Protein AF-A0A2E6ZKX6-F1 (afdb_monomer_lite)

Secondary structure (DSSP, 8-state):
-HHHHHHHHHHHHHHHHHHHHHHHHHHHHHHHHHHHHHHHHHHHHHHHHHHHHHHHHHHHHHHHHHHHHHHHHHHHHHHHHHHHHHHH-B-TTSSB--HHHHHHHSHHHHHHHHHHHHHHHHHHHHHHTTPPPPHHHHH--STTTS-SSSHHHH-TT----

Structure (mmCIF, N/CA/C/O backbone):
data_AF-A0A2E6ZKX6-F1
#
_entry.id   AF-A0A2E6ZKX6-F1
#
loop_
_atom_site.group_PDB
_atom_site.id
_atom_site.type_symbol
_atom_site.label_atom_id
_atom_site.label_alt_id
_atom_site.label_comp_id
_atom_site.label_asym_id
_atom_site.label_entity_id
_atom_site.label_seq_id
_atom_site.pdbx_PDB_ins_code
_atom_site.Cartn_x
_atom_site.Cartn_y
_atom_site.Cartn_z
_atom_site.occupancy
_atom_site.B_iso_or_equiv
_atom_site.auth_seq_id
_atom_site.auth_comp_id
_atom_site.auth_asym_id
_atom_site.auth_atom_id
_atom_site.pdbx_PDB_model_num
ATOM 1 N N . MET A 1 1 ? 63.211 2.734 -79.783 1.00 58.72 1 MET A N 1
ATOM 2 C CA . MET A 1 1 ? 62.887 3.640 -78.654 1.00 58.72 1 MET A CA 1
ATOM 3 C C . MET A 1 1 ? 61.421 4.099 -78.651 1.00 58.72 1 MET A C 1
ATOM 5 O O . MET A 1 1 ? 60.776 3.946 -77.628 1.00 58.72 1 MET A O 1
ATOM 9 N N . PHE A 1 2 ? 60.835 4.555 -79.770 1.00 63.53 2 PHE A N 1
ATOM 10 C CA . PHE A 1 2 ? 59.421 4.998 -79.821 1.00 63.53 2 PHE A CA 1
ATOM 11 C C . PHE A 1 2 ? 58.361 3.921 -79.486 1.00 63.53 2 PHE A C 1
ATOM 13 O O . PHE A 1 2 ? 57.331 4.240 -78.899 1.00 63.53 2 PHE A O 1
ATOM 20 N N . SER A 1 3 ? 58.598 2.649 -79.835 1.00 69.88 3 SER A N 1
ATOM 21 C CA . SER A 1 3 ? 57.644 1.551 -79.572 1.00 69.88 3 SER A CA 1
ATOM 22 C C . SER A 1 3 ? 57.545 1.182 -78.079 1.00 69.88 3 SER A C 1
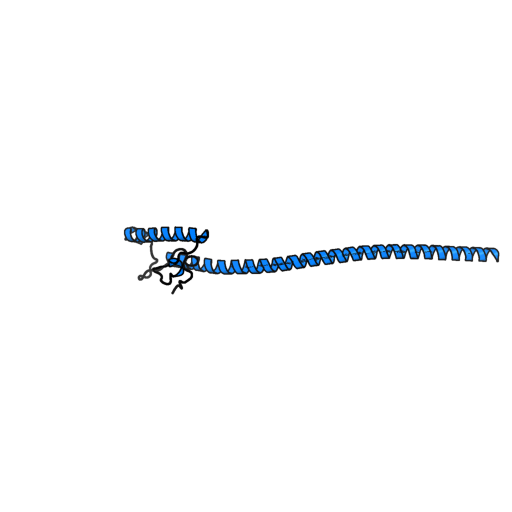ATOM 24 O O . SER A 1 3 ? 56.457 0.947 -77.563 1.00 69.88 3 SER A O 1
ATOM 26 N N . GLN A 1 4 ? 58.666 1.228 -77.349 1.00 71.62 4 GLN A N 1
ATOM 27 C CA . GLN A 1 4 ? 58.710 0.923 -75.911 1.00 71.62 4 GLN A CA 1
ATOM 28 C C . GLN A 1 4 ? 57.997 1.991 -75.067 1.00 71.62 4 GLN A C 1
ATOM 30 O O . GLN A 1 4 ? 57.291 1.651 -74.125 1.00 71.62 4 GLN A O 1
ATOM 35 N N . ILE A 1 5 ? 58.102 3.270 -75.446 1.00 79.94 5 ILE A N 1
ATOM 36 C CA . ILE A 1 5 ? 57.404 4.373 -74.763 1.00 79.94 5 ILE A CA 1
ATOM 37 C C . ILE A 1 5 ? 55.878 4.233 -74.902 1.00 79.94 5 ILE A C 1
ATOM 39 O O . ILE A 1 5 ? 55.153 4.426 -73.930 1.00 79.94 5 ILE A O 1
ATOM 43 N N . LYS A 1 6 ? 55.376 3.832 -76.080 1.00 75.88 6 LYS A N 1
ATOM 44 C CA . LYS A 1 6 ? 53.937 3.580 -76.294 1.00 75.88 6 LYS A CA 1
ATOM 45 C C . LYS A 1 6 ? 53.411 2.428 -75.434 1.00 75.88 6 LYS A C 1
ATOM 47 O O . LYS A 1 6 ? 52.313 2.523 -74.899 1.00 75.88 6 LYS A O 1
ATOM 52 N N . LEU A 1 7 ? 54.206 1.371 -75.279 1.00 80.75 7 LEU A N 1
ATOM 53 C CA . LEU A 1 7 ? 53.876 0.217 -74.441 1.00 80.75 7 LEU A CA 1
ATOM 54 C C . LEU A 1 7 ? 53.807 0.590 -72.952 1.00 80.75 7 LEU A C 1
ATOM 56 O O . LEU A 1 7 ? 52.868 0.198 -72.267 1.00 80.75 7 LEU A O 1
ATOM 60 N N . ILE A 1 8 ? 54.746 1.410 -72.471 1.00 83.25 8 ILE A N 1
ATOM 61 C CA . ILE A 1 8 ? 54.747 1.920 -71.091 1.00 83.25 8 ILE A CA 1
ATOM 62 C C . ILE A 1 8 ? 53.517 2.800 -70.831 1.00 83.25 8 ILE A C 1
ATOM 64 O O . ILE A 1 8 ? 52.836 2.610 -69.827 1.00 83.25 8 ILE A O 1
ATOM 68 N N . LEU A 1 9 ? 53.187 3.717 -71.746 1.00 81.69 9 LEU A N 1
ATOM 69 C CA . LEU A 1 9 ? 51.997 4.569 -71.622 1.00 81.69 9 LEU A CA 1
ATOM 70 C C . LEU A 1 9 ? 50.694 3.756 -71.637 1.00 81.69 9 LEU A C 1
ATOM 72 O O . LEU A 1 9 ? 49.776 4.055 -70.877 1.00 81.69 9 LEU A O 1
ATOM 76 N N . PHE A 1 10 ? 50.624 2.702 -72.453 1.00 83.25 10 PHE A N 1
ATOM 77 C CA . PHE A 1 10 ? 49.476 1.796 -72.488 1.00 83.25 10 PHE A CA 1
ATOM 78 C C . PHE A 1 10 ? 49.306 1.026 -71.169 1.00 83.25 10 PHE A C 1
ATOM 80 O O . PHE A 1 10 ? 48.202 0.974 -70.629 1.00 83.25 10 PHE A O 1
ATOM 87 N N . PHE A 1 11 ? 50.393 0.497 -70.598 1.00 85.06 11 PHE A N 1
ATOM 88 C CA . PHE A 1 11 ? 50.344 -0.149 -69.284 1.00 85.06 11 PHE A CA 1
ATOM 89 C C . PHE A 1 11 ? 49.994 0.828 -68.162 1.00 85.06 11 PHE A C 1
ATOM 91 O O . PHE A 1 11 ? 49.212 0.470 -67.289 1.00 85.06 11 PHE A O 1
ATOM 98 N N . MET A 1 12 ? 50.496 2.065 -68.213 1.00 83.19 12 MET A N 1
ATOM 99 C CA . MET A 1 12 ? 50.160 3.114 -67.247 1.00 83.19 12 MET A CA 1
ATOM 100 C C . MET A 1 12 ? 48.667 3.478 -67.300 1.00 83.19 12 MET A C 1
ATOM 102 O O . MET A 1 12 ? 48.022 3.647 -66.264 1.00 83.19 12 MET A O 1
ATOM 106 N N . MET A 1 13 ? 48.094 3.531 -68.507 1.00 82.12 13 MET A N 1
ATOM 107 C CA . MET A 1 13 ? 46.664 3.755 -68.720 1.00 82.12 13 MET A CA 1
ATOM 108 C C . MET A 1 13 ? 45.821 2.579 -68.210 1.00 82.12 13 MET A C 1
ATOM 110 O O . MET A 1 13 ? 44.832 2.800 -67.514 1.00 82.12 13 MET A O 1
ATOM 114 N N . LEU A 1 14 ? 46.229 1.335 -68.485 1.00 81.81 14 LEU A N 1
ATOM 115 C CA . LEU A 1 14 ? 45.557 0.141 -67.963 1.00 81.81 14 LEU A CA 1
ATOM 116 C C . LEU A 1 14 ? 45.643 0.052 -66.436 1.00 81.81 14 LEU A C 1
ATOM 118 O O . LEU A 1 14 ? 44.642 -0.257 -65.796 1.00 81.81 14 LEU A O 1
ATOM 122 N N . SER A 1 15 ? 46.795 0.370 -65.839 1.00 79.44 15 SER A N 1
ATOM 123 C CA . SER A 1 15 ? 46.940 0.409 -64.381 1.00 79.44 15 SER A CA 1
ATOM 124 C C . SER A 1 15 ? 46.098 1.519 -63.753 1.00 79.44 15 SER A C 1
ATOM 126 O O . SER A 1 15 ? 45.504 1.304 -62.701 1.00 79.44 15 SER A O 1
ATOM 128 N N . GLY A 1 16 ? 45.982 2.678 -64.413 1.00 82.12 16 GLY A N 1
ATOM 129 C CA . GLY A 1 16 ? 45.104 3.763 -63.974 1.00 82.12 16 GLY A CA 1
ATOM 130 C C . GLY A 1 16 ? 43.624 3.376 -64.037 1.00 82.12 16 GLY A C 1
ATOM 131 O O . GLY A 1 16 ? 42.885 3.613 -63.085 1.00 82.12 16 GLY A O 1
ATOM 132 N N . ALA A 1 17 ? 43.197 2.712 -65.116 1.00 79.81 17 ALA A N 1
ATOM 133 C CA . ALA A 1 17 ? 41.830 2.214 -65.264 1.00 79.81 17 ALA A CA 1
ATOM 134 C C . ALA A 1 17 ? 41.502 1.104 -64.249 1.00 79.81 17 ALA A C 1
ATOM 136 O O . ALA A 1 17 ? 40.449 1.142 -63.616 1.00 79.81 17 ALA A O 1
ATOM 137 N N . ALA A 1 18 ? 42.418 0.153 -64.041 1.00 78.38 18 ALA A N 1
ATOM 138 C CA . ALA A 1 18 ? 42.267 -0.902 -63.041 1.00 78.38 18 ALA A CA 1
ATOM 139 C C . ALA A 1 18 ? 42.214 -0.333 -61.612 1.00 78.38 18 ALA A C 1
ATOM 141 O O . ALA A 1 18 ? 41.351 -0.725 -60.828 1.00 78.38 18 ALA A O 1
ATOM 142 N N . GLY A 1 19 ? 43.075 0.641 -61.296 1.00 82.56 19 GLY A N 1
ATOM 143 C CA . GLY A 1 19 ? 43.056 1.357 -60.019 1.00 82.56 19 GLY A CA 1
ATOM 144 C C . GLY A 1 19 ? 41.759 2.140 -59.797 1.00 82.56 19 GLY A C 1
ATOM 145 O O . GLY A 1 19 ? 41.198 2.093 -58.706 1.00 82.56 19 GLY A O 1
ATOM 146 N N . GLY A 1 20 ? 41.230 2.788 -60.840 1.00 82.31 20 GLY A N 1
ATOM 147 C CA . GLY A 1 20 ? 39.945 3.489 -60.790 1.00 82.31 20 GLY A CA 1
ATOM 148 C C . GLY A 1 20 ? 38.755 2.554 -60.554 1.00 82.31 20 GLY A C 1
ATOM 149 O O . GLY A 1 20 ? 37.888 2.861 -59.740 1.00 82.31 20 GLY A O 1
ATOM 150 N N . ILE A 1 21 ? 38.726 1.385 -61.204 1.00 83.44 21 ILE A N 1
ATOM 151 C CA . ILE A 1 21 ? 37.682 0.371 -60.983 1.00 83.44 21 ILE A CA 1
ATOM 152 C C . ILE A 1 21 ? 37.751 -0.173 -59.554 1.00 83.44 21 ILE A C 1
ATOM 154 O O . ILE A 1 21 ? 36.720 -0.247 -58.886 1.00 83.44 21 ILE A O 1
ATOM 158 N N . TRP A 1 22 ? 38.950 -0.511 -59.070 1.00 87.69 22 TRP A N 1
ATOM 159 C CA . TRP A 1 22 ? 39.138 -0.992 -57.702 1.00 87.69 22 TRP A CA 1
ATOM 160 C C . TRP A 1 22 ? 38.708 0.056 -56.669 1.00 87.69 22 TRP A C 1
ATOM 162 O O . TRP A 1 22 ? 37.982 -0.268 -55.735 1.00 87.69 22 TRP A O 1
ATOM 172 N N . TYR A 1 23 ? 39.060 1.327 -56.883 1.00 82.94 23 TYR A N 1
ATOM 173 C CA . TYR A 1 23 ? 38.651 2.430 -56.016 1.00 82.94 23 TYR A CA 1
ATOM 174 C C . TYR A 1 23 ? 37.126 2.609 -55.973 1.00 82.94 23 TYR A C 1
ATOM 176 O O . TYR A 1 23 ? 36.547 2.729 -54.897 1.00 82.94 23 TYR A O 1
ATOM 184 N N . VAL A 1 24 ? 36.445 2.550 -57.123 1.00 86.62 24 VAL A N 1
ATOM 185 C CA . VAL A 1 24 ? 34.974 2.626 -57.180 1.00 86.62 24 VAL A CA 1
ATOM 186 C C . VAL A 1 24 ? 34.321 1.419 -56.498 1.00 86.62 24 VAL A C 1
ATOM 188 O O . VAL A 1 24 ? 33.309 1.577 -55.817 1.00 86.62 24 VAL A O 1
ATOM 191 N N . GLN A 1 25 ? 34.875 0.215 -56.659 1.00 82.69 25 GLN A N 1
ATOM 192 C CA . GLN A 1 25 ? 34.388 -0.982 -55.966 1.00 82.69 25 GLN A CA 1
ATOM 193 C C . GLN A 1 25 ? 34.584 -0.879 -54.448 1.00 82.69 25 GLN A C 1
ATOM 195 O O . GLN A 1 25 ? 33.666 -1.201 -53.695 1.00 82.69 25 GLN A O 1
ATOM 200 N N . HIS A 1 26 ? 35.733 -0.370 -54.003 1.00 81.81 26 HIS A N 1
ATOM 201 C CA . HIS A 1 26 ? 36.026 -0.134 -52.593 1.00 81.81 26 HIS A CA 1
ATOM 202 C C . HIS A 1 26 ? 35.065 0.894 -51.979 1.00 81.81 26 HIS A C 1
ATOM 204 O O . HIS A 1 26 ? 34.415 0.593 -50.981 1.00 81.81 26 HIS A O 1
ATOM 210 N N . LEU A 1 27 ? 34.858 2.042 -52.637 1.00 81.56 27 LEU A N 1
ATOM 211 C CA . LEU A 1 27 ? 33.895 3.060 -52.200 1.00 81.56 27 LEU A CA 1
ATOM 212 C C . LEU A 1 27 ? 32.461 2.523 -52.102 1.00 81.56 27 LEU A C 1
ATOM 214 O O . LEU A 1 27 ? 31.716 2.912 -51.204 1.00 81.56 27 LEU A O 1
ATOM 218 N N . LYS A 1 28 ? 32.043 1.637 -53.015 1.00 78.19 28 LYS A N 1
ATOM 219 C CA . LYS A 1 28 ? 30.722 0.991 -52.934 1.00 78.19 28 LYS A CA 1
ATOM 220 C C . LYS A 1 28 ? 30.611 0.087 -51.708 1.00 78.19 28 LYS A C 1
ATOM 222 O O . LYS A 1 28 ? 29.611 0.164 -51.003 1.00 78.19 28 LYS A O 1
ATOM 227 N N . SER A 1 29 ? 31.644 -0.712 -51.438 1.00 83.00 29 SER A N 1
ATOM 228 C CA . SER A 1 29 ? 31.689 -1.590 -50.266 1.00 83.00 29 SER A CA 1
ATOM 229 C C . SER A 1 29 ? 31.652 -0.803 -48.954 1.00 83.00 29 SER A C 1
ATOM 231 O O . SER A 1 29 ? 30.945 -1.199 -48.032 1.00 83.00 29 SER A O 1
ATOM 233 N N . GLU A 1 30 ? 32.375 0.316 -48.857 1.00 77.94 30 GLU A N 1
ATOM 234 C CA . GLU A 1 30 ? 32.344 1.164 -47.660 1.00 77.94 30 GLU A CA 1
ATOM 235 C C . GLU A 1 30 ? 30.986 1.849 -47.470 1.00 77.94 30 GLU A C 1
ATOM 237 O O . GLU A 1 30 ? 30.484 1.907 -46.349 1.00 77.94 30 GLU A O 1
ATOM 242 N N . ASN A 1 31 ? 30.346 2.306 -48.554 1.00 75.31 31 ASN A N 1
ATOM 243 C CA . ASN A 1 31 ? 28.989 2.853 -48.482 1.00 75.31 31 ASN A CA 1
ATOM 244 C C . ASN A 1 31 ? 27.979 1.815 -47.979 1.00 75.31 31 ASN A C 1
ATOM 246 O O . ASN A 1 31 ? 27.154 2.141 -47.133 1.00 75.31 31 ASN A O 1
ATOM 250 N N . GLU A 1 32 ? 28.060 0.566 -48.442 1.00 82.69 32 GLU A N 1
ATOM 251 C CA . GLU A 1 32 ? 27.181 -0.509 -47.970 1.00 82.69 32 GLU A CA 1
ATOM 252 C C . GLU A 1 32 ? 27.369 -0.771 -46.466 1.00 82.69 32 GLU A C 1
ATOM 254 O O . GLU A 1 32 ? 26.396 -0.799 -45.708 1.00 82.69 32 GLU A O 1
ATOM 259 N N . ILE A 1 33 ? 28.618 -0.841 -45.995 1.00 78.75 33 ILE A N 1
ATOM 260 C CA . ILE A 1 33 ? 28.931 -0.979 -44.563 1.00 78.75 33 ILE A CA 1
ATOM 261 C C . ILE A 1 33 ? 28.374 0.202 -43.757 1.00 78.75 33 ILE A C 1
ATOM 263 O O . ILE A 1 33 ? 27.773 -0.001 -42.701 1.00 78.75 33 ILE A O 1
ATOM 267 N N . LEU A 1 34 ? 28.532 1.434 -44.248 1.00 75.56 34 LEU A N 1
ATOM 268 C CA . LEU A 1 34 ? 27.977 2.626 -43.603 1.00 75.56 34 LEU A CA 1
ATOM 269 C C . LEU A 1 34 ? 26.446 2.586 -43.551 1.00 75.56 34 LEU A C 1
ATOM 271 O O . LEU A 1 34 ? 25.877 2.908 -42.511 1.00 75.56 34 LEU A O 1
ATOM 275 N N . THR A 1 35 ? 25.774 2.140 -44.617 1.00 76.81 35 THR A N 1
ATOM 276 C CA . THR A 1 35 ? 24.310 1.985 -44.607 1.00 76.81 35 THR A CA 1
ATOM 277 C C . THR A 1 35 ? 23.843 0.930 -43.608 1.00 76.81 35 THR A C 1
ATOM 279 O O . THR A 1 35 ? 22.893 1.182 -42.871 1.00 76.81 35 THR A O 1
ATOM 282 N N . LEU A 1 36 ? 24.537 -0.209 -43.506 1.00 77.44 36 LEU A N 1
ATOM 283 C CA . LEU A 1 36 ? 24.224 -1.254 -42.526 1.00 77.44 36 LEU A CA 1
ATOM 284 C C . LEU A 1 36 ? 24.450 -0.775 -41.086 1.00 77.44 36 LEU A C 1
ATOM 286 O O . LEU A 1 36 ? 23.639 -1.055 -40.205 1.00 77.44 36 LEU A O 1
ATOM 290 N N . ASN A 1 37 ? 25.523 -0.020 -40.842 1.00 79.00 37 ASN A N 1
ATOM 291 C CA . ASN A 1 37 ? 25.791 0.575 -39.534 1.00 79.00 37 ASN A CA 1
ATOM 292 C C . ASN A 1 37 ? 24.748 1.635 -39.167 1.00 79.00 37 ASN A C 1
ATOM 294 O O . ASN A 1 37 ? 24.288 1.643 -38.029 1.00 79.00 37 ASN A O 1
ATOM 298 N N . ASN A 1 38 ? 24.336 2.480 -40.116 1.00 72.75 38 ASN A N 1
ATOM 299 C CA . ASN A 1 38 ? 23.264 3.451 -39.898 1.00 72.75 38 ASN A CA 1
ATOM 300 C C . ASN A 1 38 ? 21.934 2.756 -39.591 1.00 72.75 38 ASN A C 1
ATOM 302 O O . ASN A 1 38 ? 21.308 3.102 -38.599 1.00 72.75 38 ASN A O 1
ATOM 306 N N . ALA A 1 39 ? 21.554 1.720 -40.344 1.00 80.50 39 ALA A N 1
ATOM 307 C CA . ALA A 1 39 ? 20.349 0.939 -40.057 1.00 80.50 39 ALA A CA 1
ATOM 308 C C . ALA A 1 39 ? 20.400 0.286 -38.662 1.00 80.50 39 ALA A C 1
ATOM 310 O O . ALA A 1 39 ? 19.410 0.271 -37.933 1.00 80.50 39 ALA A O 1
ATOM 311 N N . LYS A 1 40 ? 21.572 -0.216 -38.249 1.00 79.56 40 LYS A N 1
ATOM 312 C CA . LYS A 1 40 ? 21.780 -0.767 -36.903 1.00 79.56 40 LYS A CA 1
ATOM 313 C C . LYS A 1 40 ? 21.686 0.305 -35.813 1.00 79.56 40 LYS A C 1
ATOM 315 O O . LYS A 1 40 ? 21.147 0.028 -34.746 1.00 79.56 40 LYS A O 1
ATOM 320 N N . LEU A 1 41 ? 22.208 1.506 -36.064 1.00 79.38 41 LEU A N 1
ATOM 321 C CA . LEU A 1 41 ? 22.104 2.643 -35.149 1.00 79.38 41 LEU A CA 1
ATOM 322 C C . LEU A 1 41 ? 20.660 3.137 -35.031 1.00 79.38 41 LEU A C 1
ATOM 324 O O . LEU A 1 41 ? 20.210 3.362 -33.916 1.00 79.38 41 LEU A O 1
ATOM 328 N N . GLU A 1 42 ? 19.928 3.252 -36.139 1.00 85.62 42 GLU A N 1
ATOM 329 C CA . GLU A 1 42 ? 18.503 3.608 -36.145 1.00 85.62 42 GLU A CA 1
ATOM 330 C C . GLU A 1 42 ? 17.681 2.588 -35.353 1.00 85.62 42 GLU A C 1
ATOM 332 O O . GLU A 1 42 ? 16.973 2.970 -34.424 1.00 85.62 42 GLU A O 1
ATOM 337 N N . SER A 1 43 ? 17.872 1.290 -35.619 1.00 84.56 43 SER A N 1
ATOM 338 C CA . SER A 1 43 ? 17.224 0.214 -34.857 1.00 84.56 43 SER A CA 1
ATOM 339 C C . SER A 1 43 ? 17.549 0.293 -33.363 1.00 84.56 43 SER A C 1
ATOM 341 O O . SER A 1 43 ? 16.653 0.185 -32.533 1.00 84.56 43 SER A O 1
ATOM 343 N N . ALA A 1 44 ? 18.816 0.522 -33.002 1.00 84.12 44 ALA A N 1
ATOM 344 C CA . ALA A 1 44 ? 19.228 0.642 -31.603 1.00 84.12 44 ALA A CA 1
ATOM 345 C C . ALA A 1 44 ? 18.652 1.897 -30.923 1.00 84.12 44 ALA A C 1
ATOM 347 O O . ALA A 1 44 ? 18.338 1.865 -29.734 1.00 84.12 44 ALA A O 1
ATOM 348 N N . VAL A 1 45 ? 18.515 3.005 -31.654 1.00 88.88 45 VAL A N 1
ATOM 349 C CA . VAL A 1 45 ? 17.882 4.234 -31.158 1.00 88.88 45 VAL A CA 1
ATOM 350 C C . VAL A 1 45 ? 16.387 4.019 -30.943 1.00 88.88 45 VAL A C 1
ATOM 352 O O . VAL A 1 45 ? 15.856 4.474 -29.933 1.00 88.88 45 VAL A O 1
ATOM 355 N N . ASP A 1 46 ? 15.709 3.314 -31.842 1.00 90.06 46 ASP A N 1
ATOM 356 C CA . ASP A 1 46 ? 14.280 3.032 -31.705 1.00 90.06 46 ASP A CA 1
ATOM 357 C C . ASP A 1 46 ? 13.997 2.027 -30.578 1.00 90.06 46 ASP A C 1
ATOM 359 O O . ASP A 1 46 ? 13.074 2.242 -29.792 1.00 90.06 46 ASP A O 1
ATOM 363 N N . GLU A 1 47 ? 14.848 1.011 -30.399 1.00 89.50 47 GLU A N 1
ATOM 364 C CA . GLU A 1 47 ? 14.820 0.136 -29.217 1.00 89.50 47 GLU A CA 1
ATOM 365 C C . GLU A 1 47 ? 15.020 0.926 -27.915 1.00 89.50 47 GLU A C 1
ATOM 367 O O . GLU A 1 47 ? 14.295 0.718 -26.942 1.00 89.50 47 GLU A O 1
ATOM 372 N N . GLN A 1 48 ? 15.969 1.869 -27.888 1.00 80.38 48 GLN A N 1
ATOM 373 C CA . GLN A 1 48 ? 16.187 2.728 -26.721 1.00 80.38 48 GLN A CA 1
ATOM 374 C C . GLN A 1 48 ? 14.999 3.649 -26.449 1.00 80.38 48 GLN A C 1
ATOM 376 O O . GLN A 1 48 ? 14.642 3.825 -25.289 1.00 80.38 48 GLN A O 1
ATOM 381 N N . LYS A 1 49 ? 14.362 4.217 -27.479 1.00 84.62 49 LYS A N 1
ATOM 382 C CA . LYS A 1 49 ? 13.145 5.023 -27.305 1.00 84.62 49 LYS A CA 1
ATOM 383 C C . LYS A 1 49 ? 12.016 4.192 -26.709 1.00 84.62 49 LYS A C 1
ATOM 385 O O . LYS A 1 49 ? 11.429 4.624 -25.724 1.00 84.62 49 LYS A O 1
ATOM 390 N N . ALA A 1 50 ? 11.767 2.997 -27.245 1.00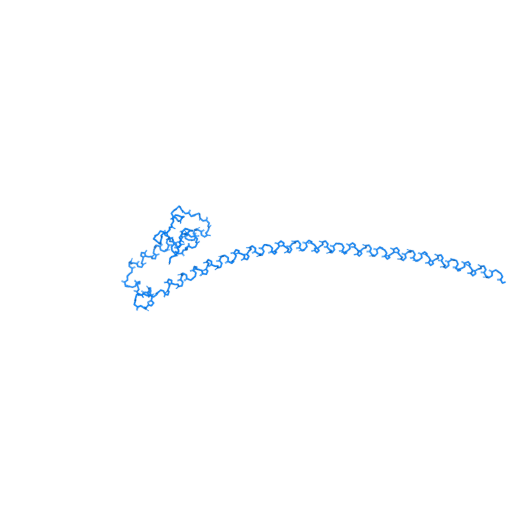 89.69 50 ALA A N 1
ATOM 391 C CA . ALA A 1 50 ? 10.749 2.093 -26.717 1.00 89.69 50 ALA A CA 1
ATOM 392 C C . ALA A 1 50 ? 11.037 1.704 -25.255 1.00 89.69 50 ALA A C 1
ATOM 394 O O . ALA A 1 50 ? 10.135 1.713 -24.418 1.00 89.69 50 ALA A O 1
ATOM 395 N N . LEU A 1 51 ? 12.304 1.430 -24.920 1.00 90.06 51 LEU A N 1
ATOM 396 C CA . LEU A 1 51 ? 12.719 1.169 -23.541 1.00 90.06 51 LEU A CA 1
ATOM 397 C C . LEU A 1 51 ? 12.509 2.390 -22.635 1.00 90.06 51 LEU A C 1
ATOM 399 O O . LEU A 1 51 ? 12.040 2.229 -21.514 1.00 90.06 51 LEU A O 1
ATOM 403 N N . ILE A 1 52 ? 12.844 3.599 -23.094 1.00 83.69 52 ILE A N 1
ATOM 404 C CA . ILE A 1 52 ? 12.642 4.841 -22.333 1.00 83.69 52 ILE A CA 1
ATOM 405 C C . ILE A 1 52 ? 11.149 5.089 -22.100 1.00 83.69 52 ILE A C 1
ATOM 407 O O . ILE A 1 52 ? 10.763 5.423 -20.984 1.00 83.69 52 ILE A O 1
ATOM 411 N N . GLU A 1 53 ? 10.301 4.898 -23.111 1.00 89.19 53 GLU A N 1
ATOM 412 C CA . GLU A 1 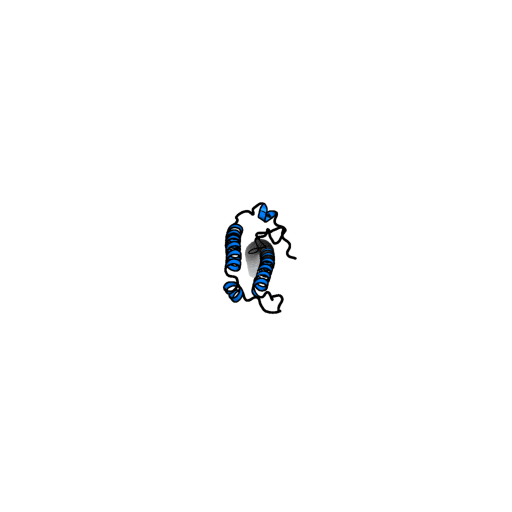53 ? 8.844 5.012 -22.974 1.00 89.19 53 GLU A CA 1
ATOM 413 C C . GLU A 1 53 ? 8.302 4.023 -21.937 1.00 89.19 53 GLU A C 1
ATOM 415 O O . GLU A 1 53 ? 7.532 4.411 -21.056 1.00 89.19 53 GLU A O 1
ATOM 420 N N . GLN A 1 54 ? 8.766 2.771 -21.977 1.00 88.94 54 GLN A N 1
ATOM 421 C CA . GLN A 1 54 ? 8.418 1.778 -20.965 1.00 88.94 54 GLN A CA 1
ATOM 422 C C . GLN A 1 54 ? 8.911 2.196 -19.570 1.00 88.94 54 GLN A C 1
ATOM 424 O O . GLN A 1 54 ? 8.149 2.138 -18.611 1.00 88.94 54 GLN A O 1
ATOM 429 N N . GLN A 1 55 ? 10.156 2.665 -19.444 1.00 79.12 55 GLN A N 1
ATOM 430 C CA . GLN A 1 55 ? 10.711 3.129 -18.169 1.00 79.12 55 GLN A CA 1
ATOM 431 C C . GLN A 1 55 ? 9.932 4.314 -17.592 1.00 79.12 55 GLN A C 1
ATOM 433 O O . GLN A 1 55 ? 9.743 4.382 -16.380 1.00 79.12 55 GLN A O 1
ATOM 438 N N . LEU A 1 56 ? 9.467 5.241 -18.433 1.00 79.25 56 LEU A N 1
ATOM 439 C CA . LEU A 1 56 ? 8.621 6.352 -17.999 1.00 79.25 56 LEU A CA 1
ATOM 440 C C . LEU A 1 56 ? 7.277 5.845 -17.462 1.00 79.25 56 LEU A C 1
ATOM 442 O O . LEU A 1 56 ? 6.873 6.257 -16.375 1.00 79.25 56 LEU A O 1
ATOM 446 N N . ALA A 1 57 ? 6.637 4.902 -18.159 1.00 88.06 57 ALA A N 1
ATOM 447 C CA . ALA A 1 57 ? 5.402 4.273 -17.690 1.00 88.06 57 ALA A CA 1
ATOM 448 C C . ALA A 1 57 ? 5.603 3.512 -16.364 1.00 88.06 57 ALA A C 1
ATOM 450 O O . ALA A 1 57 ? 4.774 3.611 -15.457 1.00 88.06 57 ALA A O 1
ATOM 451 N N . ASP A 1 58 ? 6.722 2.801 -16.216 1.00 87.62 58 ASP A N 1
ATOM 452 C CA . ASP A 1 58 ? 7.073 2.098 -14.980 1.00 87.62 58 ASP A CA 1
ATOM 453 C C . ASP A 1 58 ? 7.308 3.086 -13.824 1.00 87.62 58 ASP A C 1
ATOM 455 O O . ASP A 1 58 ? 6.852 2.850 -12.705 1.00 87.62 58 ASP A O 1
ATOM 459 N N . ILE A 1 59 ? 7.969 4.223 -14.075 1.00 83.06 59 ILE A N 1
ATOM 460 C CA . ILE A 1 59 ? 8.176 5.277 -13.070 1.00 83.06 59 ILE A CA 1
ATOM 461 C C . ILE A 1 59 ? 6.839 5.857 -12.602 1.00 83.06 59 ILE A C 1
ATOM 463 O O . ILE A 1 59 ? 6.649 6.020 -11.395 1.00 83.06 59 ILE A O 1
ATOM 467 N N . GLU A 1 60 ? 5.911 6.145 -13.515 1.00 83.75 60 GLU A N 1
ATOM 468 C CA . GLU A 1 60 ? 4.572 6.634 -13.160 1.00 83.75 60 GLU A CA 1
ATOM 469 C C . GLU A 1 60 ? 3.819 5.621 -12.285 1.00 83.75 60 GLU A C 1
ATOM 471 O O . GLU A 1 60 ? 3.274 5.982 -11.238 1.00 83.75 60 GLU A O 1
ATOM 476 N N . GLN A 1 61 ? 3.858 4.334 -12.641 1.00 89.19 61 GLN A N 1
ATOM 477 C CA . GLN A 1 61 ? 3.248 3.274 -11.832 1.00 89.19 61 GLN A CA 1
ATOM 478 C C . GLN A 1 61 ? 3.898 3.152 -10.449 1.00 89.19 61 GLN A C 1
ATOM 480 O O . GLN A 1 61 ? 3.199 3.049 -9.438 1.00 89.19 61 GLN A O 1
ATOM 485 N N . ILE A 1 62 ? 5.232 3.201 -10.378 1.00 83.06 62 ILE A N 1
ATOM 486 C CA . ILE A 1 62 ? 5.981 3.172 -9.116 1.00 83.06 62 ILE A CA 1
ATOM 487 C C . ILE A 1 62 ? 5.587 4.359 -8.231 1.00 83.06 62 ILE A C 1
ATOM 489 O O . ILE A 1 62 ? 5.429 4.193 -7.020 1.00 83.06 62 ILE A O 1
ATOM 493 N N . GLN A 1 63 ? 5.418 5.553 -8.803 1.00 81.88 63 GLN A N 1
ATOM 494 C CA . GLN A 1 63 ? 4.993 6.735 -8.054 1.00 81.88 63 GLN A CA 1
ATOM 495 C C . GLN A 1 63 ? 3.593 6.558 -7.454 1.00 81.88 63 GLN A C 1
ATOM 497 O O . GLN A 1 63 ? 3.411 6.835 -6.265 1.00 81.88 63 GLN A O 1
ATOM 502 N N . GLU A 1 64 ? 2.634 6.037 -8.221 1.00 89.69 64 GLU A N 1
ATOM 503 C CA . GLU A 1 64 ? 1.268 5.811 -7.732 1.00 89.69 64 GLU A CA 1
ATOM 504 C C . GLU A 1 64 ? 1.216 4.722 -6.647 1.00 89.69 64 GLU A C 1
ATOM 506 O O . GLU A 1 64 ? 0.594 4.903 -5.596 1.00 89.69 64 GLU A O 1
ATOM 511 N N . ILE A 1 65 ? 1.952 3.621 -6.833 1.00 90.31 65 ILE A N 1
ATOM 512 C CA . ILE A 1 65 ? 2.079 2.564 -5.819 1.00 90.31 65 ILE A CA 1
ATOM 513 C C . ILE A 1 65 ? 2.705 3.120 -4.537 1.00 90.31 65 ILE A C 1
ATOM 515 O O . ILE A 1 65 ? 2.190 2.874 -3.446 1.00 90.31 65 ILE A O 1
ATOM 519 N N . ASN A 1 66 ? 3.780 3.905 -4.639 1.00 88.19 66 ASN A N 1
ATOM 520 C CA . ASN A 1 66 ? 4.434 4.504 -3.475 1.00 88.19 66 ASN A CA 1
ATOM 521 C C . ASN A 1 66 ? 3.508 5.456 -2.716 1.00 88.19 66 ASN A C 1
ATOM 523 O O . ASN A 1 66 ? 3.508 5.460 -1.483 1.00 88.19 66 ASN A O 1
ATOM 527 N N . LYS A 1 67 ? 2.691 6.234 -3.431 1.00 89.88 67 LYS A N 1
ATOM 528 C CA . LYS A 1 67 ? 1.676 7.091 -2.820 1.00 89.88 67 LYS A CA 1
ATOM 529 C C . LYS A 1 67 ? 0.658 6.262 -2.033 1.00 89.88 67 LYS A C 1
ATOM 531 O O . LYS A 1 67 ? 0.447 6.535 -0.851 1.00 89.88 67 LYS A O 1
ATOM 536 N N . SER A 1 68 ? 0.110 5.208 -2.641 1.00 91.88 68 SER A N 1
ATOM 537 C CA . SER A 1 68 ? -0.832 4.296 -1.979 1.00 91.88 68 SER A CA 1
ATOM 538 C C . SER A 1 68 ? -0.217 3.611 -0.749 1.00 91.88 68 SER A C 1
ATOM 540 O O . SER A 1 68 ? -0.826 3.560 0.322 1.00 91.88 68 SER A O 1
ATOM 542 N N . LEU A 1 69 ? 1.029 3.138 -0.858 1.00 92.88 69 LEU A N 1
ATOM 543 C CA . LEU A 1 69 ? 1.762 2.538 0.258 1.00 92.88 69 LEU A CA 1
ATOM 544 C C . LEU A 1 69 ? 1.978 3.530 1.399 1.00 92.88 69 LEU A C 1
ATOM 546 O O . LEU A 1 69 ? 1.807 3.167 2.562 1.00 92.88 69 LEU A O 1
ATOM 550 N N . ASN A 1 70 ? 2.328 4.778 1.091 1.00 93.25 70 ASN A N 1
ATOM 551 C CA . ASN A 1 70 ? 2.518 5.807 2.105 1.00 93.25 70 ASN A CA 1
ATOM 552 C C . ASN A 1 70 ? 1.206 6.131 2.838 1.00 93.25 70 ASN A C 1
ATOM 554 O O . ASN A 1 70 ? 1.182 6.166 4.067 1.00 93.25 70 ASN A O 1
ATOM 558 N N . GLU A 1 71 ? 0.100 6.292 2.107 1.00 90.81 71 GLU A N 1
ATOM 559 C CA . GLU A 1 71 ? -1.227 6.515 2.697 1.00 90.81 71 GLU A CA 1
ATOM 560 C C . GLU A 1 71 ? -1.647 5.364 3.626 1.00 90.81 71 GLU A C 1
ATOM 562 O O . GLU A 1 71 ? -2.140 5.598 4.734 1.00 90.81 71 GLU A O 1
ATOM 567 N N . ASN A 1 72 ? -1.404 4.117 3.215 1.00 89.88 72 ASN A N 1
ATOM 568 C CA . ASN A 1 72 ? -1.684 2.939 4.035 1.00 89.88 72 ASN A CA 1
ATOM 569 C C . ASN A 1 72 ? -0.768 2.857 5.265 1.00 89.88 72 ASN A C 1
ATOM 571 O O . ASN A 1 72 ? -1.248 2.584 6.364 1.00 89.88 72 ASN A O 1
ATOM 575 N N . ASN A 1 73 ? 0.527 3.149 5.119 1.00 92.38 73 ASN A N 1
ATOM 576 C CA . ASN A 1 73 ? 1.478 3.156 6.233 1.00 92.38 73 ASN A CA 1
ATOM 577 C C . ASN A 1 73 ? 1.102 4.177 7.310 1.00 92.38 73 ASN A C 1
ATOM 579 O O . ASN A 1 73 ? 1.191 3.869 8.499 1.00 92.38 73 ASN A O 1
ATOM 583 N N . VAL A 1 74 ? 0.638 5.367 6.919 1.00 91.44 74 VAL A N 1
ATOM 584 C CA . VAL A 1 74 ? 0.150 6.381 7.865 1.00 91.44 74 VAL A CA 1
ATOM 585 C C . VAL A 1 74 ? -1.056 5.858 8.651 1.00 91.44 74 VAL A C 1
ATOM 587 O O . VAL A 1 74 ? -1.057 5.933 9.882 1.00 91.44 74 VAL A O 1
ATOM 590 N N . LYS A 1 75 ? -2.050 5.272 7.969 1.00 86.50 75 LYS A N 1
ATOM 591 C CA . LYS A 1 75 ? -3.243 4.692 8.616 1.00 86.50 75 LYS A CA 1
ATOM 592 C C . LYS A 1 75 ? -2.874 3.567 9.587 1.00 86.50 75 LYS A C 1
ATOM 594 O O . LYS A 1 75 ? -3.262 3.605 10.752 1.00 86.50 75 LYS A O 1
ATOM 599 N N . LEU A 1 76 ? -2.058 2.611 9.143 1.00 87.94 76 LEU A N 1
ATOM 600 C CA . LEU A 1 76 ? -1.631 1.475 9.966 1.00 87.94 76 LEU A CA 1
ATOM 601 C C . LEU A 1 76 ? -0.793 1.913 11.172 1.00 87.94 76 LEU A C 1
ATOM 603 O O . LEU A 1 76 ? -0.955 1.376 12.265 1.00 87.94 76 LEU A O 1
ATOM 607 N N . THR A 1 77 ? 0.066 2.919 11.005 1.00 89.62 77 THR A N 1
ATOM 608 C CA . THR A 1 77 ? 0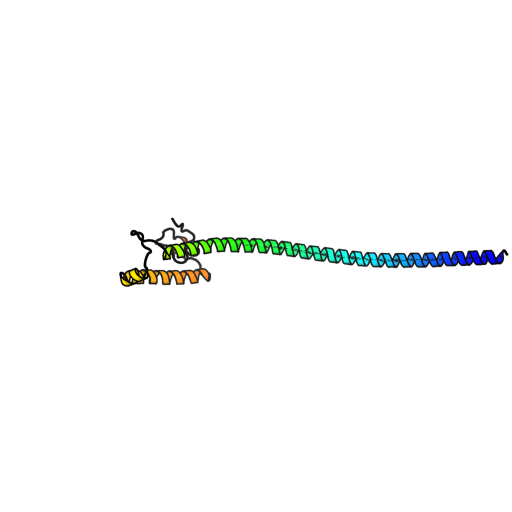.839 3.490 12.116 1.00 89.62 77 THR A CA 1
ATOM 609 C C . THR A 1 77 ? -0.087 4.130 13.152 1.00 89.62 77 THR A C 1
ATOM 611 O O . THR A 1 77 ? 0.108 3.941 14.354 1.00 89.62 77 THR A O 1
ATOM 614 N N . ALA A 1 78 ? -1.126 4.846 12.714 1.00 85.81 78 ALA A N 1
ATOM 615 C CA . ALA A 1 78 ? -2.135 5.400 13.612 1.00 85.81 78 ALA A CA 1
ATOM 616 C C . ALA A 1 78 ? -2.905 4.298 14.364 1.00 85.81 78 ALA A C 1
ATOM 618 O O . ALA A 1 78 ? -3.082 4.402 15.580 1.00 85.81 78 ALA A O 1
ATOM 619 N N . ASP A 1 79 ? -3.290 3.215 13.680 1.00 83.12 79 ASP A N 1
ATOM 620 C CA . ASP A 1 79 ? -3.950 2.061 14.306 1.00 83.12 79 ASP A CA 1
ATOM 621 C C . ASP A 1 79 ? -3.049 1.375 15.345 1.00 83.12 79 ASP A C 1
ATOM 623 O O . ASP A 1 79 ? -3.501 1.064 16.452 1.00 83.12 79 ASP A O 1
ATOM 627 N N . LEU A 1 80 ? -1.759 1.194 15.037 1.00 87.81 80 LEU A N 1
ATOM 628 C CA . LEU A 1 80 ? -0.783 0.647 15.982 1.00 87.81 80 LEU A CA 1
ATOM 629 C C . LEU A 1 80 ? -0.616 1.540 17.211 1.00 87.81 80 LEU A C 1
ATOM 631 O O . LEU A 1 80 ? -0.609 1.034 18.334 1.00 87.81 80 LEU A O 1
ATOM 635 N N . ASN A 1 81 ? -0.528 2.857 17.027 1.00 87.00 81 ASN A N 1
ATOM 636 C CA . ASN A 1 81 ? -0.422 3.800 18.138 1.00 87.00 81 ASN A CA 1
ATOM 637 C C . ASN A 1 81 ? -1.667 3.763 19.032 1.00 87.00 81 ASN A C 1
ATOM 639 O O . ASN A 1 81 ? -1.538 3.697 20.255 1.00 87.00 81 ASN A O 1
ATOM 643 N N . LEU A 1 82 ? -2.863 3.714 18.440 1.00 82.56 82 LEU A N 1
ATOM 644 C CA . LEU A 1 82 ? -4.117 3.593 19.181 1.00 82.56 82 LEU A CA 1
ATOM 645 C C . LEU A 1 82 ? -4.194 2.270 19.959 1.00 82.56 82 LEU A C 1
ATOM 647 O O . LEU A 1 82 ? -4.642 2.239 21.110 1.00 82.56 82 LEU A O 1
ATOM 651 N N . ALA A 1 83 ? -3.765 1.161 19.351 1.00 82.12 83 ALA A N 1
ATOM 652 C CA . ALA A 1 83 ? -3.686 -0.129 20.027 1.00 82.12 83 ALA A CA 1
ATOM 653 C C . ALA A 1 83 ? -2.700 -0.073 21.204 1.00 82.12 83 ALA A C 1
ATOM 655 O O . ALA A 1 83 ? -3.040 -0.474 22.320 1.00 82.12 83 ALA A O 1
ATOM 656 N N . ASN A 1 84 ? -1.514 0.493 20.983 1.00 85.56 84 ASN A N 1
ATOM 657 C CA . ASN A 1 84 ? -0.483 0.644 22.001 1.00 85.56 84 ASN A CA 1
ATOM 658 C C . ASN A 1 84 ? -0.958 1.513 23.180 1.00 85.56 84 ASN A C 1
ATOM 660 O O . ASN A 1 84 ? -0.753 1.152 24.342 1.00 85.56 84 ASN A O 1
ATOM 664 N N . GLU A 1 85 ? -1.663 2.614 22.909 1.00 83.94 85 GLU A N 1
ATOM 665 C CA . GLU A 1 85 ? -2.274 3.458 23.940 1.00 83.94 85 GLU A CA 1
ATOM 666 C C . GLU A 1 85 ? -3.293 2.666 24.774 1.00 83.94 85 GLU A C 1
ATOM 668 O O . GLU A 1 85 ? -3.266 2.711 26.004 1.00 83.94 85 GLU A O 1
ATOM 673 N N . LYS A 1 86 ? -4.161 1.870 24.132 1.00 79.00 86 LYS A N 1
ATOM 674 C CA . LYS A 1 86 ? -5.166 1.047 24.829 1.00 79.00 86 LYS A CA 1
ATOM 675 C C . LYS A 1 86 ? -4.533 0.056 25.818 1.00 79.00 86 LYS A C 1
ATOM 677 O O . LYS A 1 86 ? -5.106 -0.141 26.893 1.00 79.00 86 LYS A O 1
ATOM 682 N N . PHE A 1 87 ? -3.383 -0.541 25.489 1.00 77.69 87 PHE A N 1
ATOM 683 C CA . PHE A 1 87 ? -2.674 -1.497 26.356 1.00 77.69 87 PHE A CA 1
ATOM 684 C C . PHE A 1 87 ? -1.841 -0.842 27.463 1.00 77.69 87 PHE A C 1
ATOM 686 O O . PHE A 1 87 ? -1.665 -1.431 28.534 1.00 77.69 87 PHE A O 1
ATOM 693 N N . ASN A 1 88 ? -1.330 0.365 27.221 1.00 81.75 88 ASN A N 1
ATOM 694 C CA . ASN A 1 88 ? -0.456 1.075 28.158 1.00 81.75 88 ASN A CA 1
ATOM 695 C C . ASN A 1 88 ? -1.163 2.195 28.927 1.00 81.75 88 ASN A C 1
ATOM 697 O O . ASN A 1 88 ? -0.522 2.902 29.702 1.00 81.75 88 ASN A O 1
ATOM 701 N N . LYS A 1 89 ? -2.479 2.347 28.746 1.00 82.75 89 LYS A N 1
ATOM 702 C CA . LYS A 1 89 ? -3.274 3.382 29.402 1.00 82.75 89 LYS A CA 1
ATOM 703 C C . LYS A 1 89 ? -3.081 3.362 30.917 1.00 82.75 89 LYS A C 1
ATOM 705 O O . LYS A 1 89 ? -3.308 2.344 31.571 1.00 82.75 89 LYS A O 1
ATOM 710 N N . VAL A 1 90 ? -2.713 4.513 31.464 1.00 84.12 90 VAL A N 1
ATOM 711 C CA . VAL A 1 90 ? -2.568 4.740 32.902 1.00 84.12 90 VAL A CA 1
ATOM 712 C C . VAL A 1 90 ? -3.938 5.090 33.496 1.00 84.12 90 VAL A C 1
ATOM 714 O O . VAL A 1 90 ? -4.750 5.770 32.863 1.00 84.12 90 VAL A O 1
ATOM 717 N N . ASN A 1 91 ? -4.247 4.552 34.674 1.00 77.50 91 ASN A N 1
ATOM 718 C CA . ASN A 1 91 ? -5.477 4.843 35.407 1.00 77.50 91 ASN A CA 1
ATOM 719 C C . ASN A 1 91 ? -5.367 6.183 36.174 1.00 77.50 91 ASN A C 1
ATOM 721 O O . ASN A 1 91 ? -4.326 6.834 36.174 1.00 77.50 91 ASN A O 1
ATOM 725 N N . ALA A 1 92 ? -6.445 6.607 36.845 1.00 79.19 92 ALA A N 1
ATOM 726 C CA . ALA A 1 92 ? -6.462 7.859 37.616 1.00 79.19 92 ALA A CA 1
ATOM 727 C C . ALA A 1 92 ? -5.463 7.886 38.793 1.00 79.19 92 ALA A C 1
ATOM 729 O O . ALA A 1 92 ? -5.165 8.953 39.317 1.00 79.19 92 ALA A O 1
ATOM 730 N N . SER A 1 93 ? -4.950 6.724 39.197 1.00 81.12 93 SER A N 1
ATOM 731 C CA . SER A 1 93 ? -3.994 6.550 40.292 1.00 81.12 93 SER A CA 1
ATOM 732 C C . SER A 1 93 ? -2.534 6.558 39.821 1.00 81.12 93 SER A C 1
ATOM 734 O O . SER A 1 93 ? -1.641 6.383 40.640 1.00 81.12 93 SER A O 1
ATOM 736 N N . GLY A 1 94 ? -2.273 6.759 38.523 1.00 82.06 94 GLY A N 1
ATOM 737 C CA . GLY A 1 94 ? -0.913 6.774 37.973 1.00 82.06 94 GLY A CA 1
ATOM 738 C C . GLY A 1 94 ? -0.340 5.388 37.658 1.00 82.06 94 GLY A C 1
ATOM 739 O O . GLY A 1 94 ? 0.800 5.284 37.214 1.00 82.06 94 GLY A O 1
ATOM 740 N N . GLU A 1 95 ? -1.126 4.322 37.816 1.00 82.38 95 GLU A N 1
ATOM 741 C CA . GLU A 1 95 ? -0.697 2.952 37.536 1.00 82.38 95 GLU A CA 1
ATOM 742 C C . GLU A 1 95 ? -1.160 2.498 36.151 1.00 82.38 95 GLU A C 1
ATOM 744 O O . GLU A 1 95 ? -2.251 2.844 35.681 1.00 82.38 95 GLU A O 1
ATOM 749 N N . ARG A 1 96 ? -0.349 1.670 35.485 1.00 81.31 96 ARG A N 1
ATOM 750 C CA . ARG A 1 96 ? -0.771 1.011 34.246 1.00 81.31 96 ARG A CA 1
ATOM 751 C C . ARG A 1 96 ? -2.034 0.192 34.491 1.00 81.31 96 ARG A C 1
ATOM 753 O O . ARG A 1 96 ? -2.144 -0.535 35.474 1.00 81.31 96 ARG A O 1
ATOM 760 N N . ARG A 1 97 ? -2.979 0.267 33.556 1.00 79.75 97 ARG A N 1
ATOM 761 C CA . ARG A 1 97 ? -4.205 -0.524 33.613 1.00 79.75 97 ARG A CA 1
ATOM 762 C C . ARG A 1 97 ? -3.885 -2.016 33.509 1.00 79.75 97 ARG A C 1
ATOM 764 O O . ARG A 1 97 ? -3.630 -2.522 32.420 1.00 79.75 97 ARG A O 1
ATOM 771 N N . ASP A 1 98 ? -3.962 -2.717 34.633 1.00 84.06 98 ASP A N 1
ATOM 772 C CA . ASP A 1 98 ? -3.856 -4.173 34.673 1.00 84.06 98 ASP A CA 1
ATOM 773 C C . ASP A 1 98 ? -5.186 -4.812 34.246 1.00 84.06 98 ASP A C 1
ATOM 775 O O . ASP A 1 98 ? -6.167 -4.863 34.996 1.00 84.06 98 ASP A O 1
ATOM 779 N N . ILE A 1 99 ? -5.229 -5.272 32.996 1.00 79.88 99 ILE A N 1
ATOM 780 C CA . ILE A 1 99 ? -6.394 -5.957 32.432 1.00 79.88 99 ILE A CA 1
ATOM 781 C C . ILE A 1 99 ? -6.631 -7.308 33.117 1.00 79.88 99 ILE A C 1
ATOM 783 O O . ILE A 1 99 ? -7.787 -7.691 33.282 1.00 79.88 99 ILE A O 1
ATOM 787 N N . GLY A 1 100 ? -5.575 -7.998 33.562 1.00 83.50 100 GLY A N 1
ATOM 788 C CA . GLY A 1 100 ? -5.684 -9.272 34.270 1.00 83.50 100 GLY A CA 1
ATOM 789 C C . GLY A 1 100 ? -6.367 -9.090 35.622 1.00 83.50 100 GLY A C 1
ATOM 790 O O . GLY A 1 100 ? -7.382 -9.730 35.896 1.00 83.50 100 GLY A O 1
ATOM 791 N N . ASN A 1 101 ? -5.901 -8.133 36.425 1.00 87.06 101 ASN A N 1
ATOM 792 C CA . ASN A 1 101 ? -6.553 -7.798 37.691 1.00 87.06 101 ASN A CA 1
ATOM 793 C C . ASN A 1 101 ? -7.993 -7.280 37.486 1.00 87.06 101 ASN A C 1
ATOM 795 O O . ASN A 1 101 ? -8.908 -7.622 38.239 1.00 87.06 101 ASN A O 1
ATOM 799 N N . LEU A 1 102 ? -8.253 -6.497 36.432 1.00 84.50 102 LEU A N 1
ATOM 800 C CA . LEU A 1 102 ? -9.617 -6.078 36.079 1.00 84.50 102 LEU A CA 1
ATOM 801 C C . LEU A 1 102 ? -10.522 -7.254 35.685 1.00 84.50 102 LEU A C 1
ATOM 803 O O . LEU A 1 102 ? -11.710 -7.232 36.012 1.00 84.50 102 LEU A O 1
ATOM 807 N N . ALA A 1 103 ? -9.985 -8.272 35.013 1.00 87.75 103 ALA A N 1
ATOM 808 C CA . ALA A 1 103 ? -10.721 -9.484 34.664 1.00 87.75 103 ALA A CA 1
ATOM 809 C C . ALA A 1 103 ? -11.088 -10.304 35.903 1.00 87.75 103 ALA A C 1
ATOM 811 O O . ALA A 1 103 ? -12.220 -10.773 35.998 1.00 87.75 103 ALA A O 1
ATOM 812 N N . VAL A 1 104 ? -10.185 -10.403 36.881 1.00 92.00 104 VAL A N 1
ATOM 813 C CA . VAL A 1 104 ? -10.454 -11.088 38.155 1.00 92.00 104 VAL A CA 1
ATOM 814 C C . VAL A 1 104 ? -11.448 -10.302 39.015 1.00 92.00 104 VAL A C 1
ATOM 816 O O . VAL A 1 104 ? -12.401 -10.869 39.543 1.00 92.00 104 VAL A O 1
ATOM 819 N N . SER A 1 105 ? -11.266 -8.985 39.136 1.00 92.25 105 SER A N 1
ATOM 820 C CA . SER A 1 105 ? -12.092 -8.139 40.010 1.00 92.25 105 SER A CA 1
ATOM 821 C C . SER A 1 105 ? -13.471 -7.798 39.432 1.00 92.25 105 SER A C 1
ATOM 823 O O . SER A 1 105 ? -14.421 -7.591 40.189 1.00 92.25 105 SER A O 1
ATOM 825 N N . LYS A 1 106 ? -13.618 -7.716 38.101 1.00 92.12 106 LYS A N 1
ATOM 826 C CA . LYS A 1 106 ? -14.877 -7.355 37.418 1.00 92.12 106 LYS A CA 1
ATOM 827 C C . LYS A 1 106 ? -15.167 -8.258 36.205 1.00 92.12 106 LYS A C 1
ATOM 829 O O . LYS A 1 106 ? -15.388 -7.737 35.103 1.00 92.12 106 LYS A O 1
ATOM 834 N N . PRO A 1 107 ? -15.272 -9.588 36.386 1.00 93.44 107 PRO A N 1
ATOM 835 C CA . PRO A 1 107 ? -15.343 -10.551 35.284 1.00 93.44 107 PRO A CA 1
ATOM 836 C C . PRO A 1 107 ? -16.524 -10.292 34.345 1.00 93.44 107 PRO A C 1
ATOM 838 O O . PRO A 1 107 ? -16.333 -10.154 33.143 1.00 93.44 107 PRO A O 1
ATOM 841 N N . ARG A 1 108 ? -17.733 -10.073 34.882 1.00 94.81 108 ARG A N 1
ATOM 842 C CA . ARG A 1 108 ? -18.939 -9.788 34.072 1.00 94.81 108 ARG A CA 1
ATOM 843 C C . ARG A 1 108 ? -18.850 -8.501 33.247 1.00 94.81 108 ARG A C 1
ATOM 845 O O . ARG A 1 108 ? -19.573 -8.329 32.266 1.00 94.81 108 ARG A O 1
ATOM 852 N N . SER A 1 109 ? -18.053 -7.528 33.684 1.00 91.88 109 SER A N 1
ATOM 853 C CA . SER A 1 109 ? -17.859 -6.288 32.925 1.00 91.88 109 SER A CA 1
ATOM 854 C C . SER A 1 109 ? -16.859 -6.500 31.798 1.00 91.88 109 SER A C 1
ATOM 856 O O . SER A 1 109 ? -17.109 -6.035 30.690 1.00 91.88 109 SER A O 1
ATOM 858 N N . ILE A 1 110 ? -15.777 -7.237 32.060 1.00 90.19 110 ILE A N 1
ATOM 859 C CA . ILE A 1 110 ? -14.796 -7.609 31.038 1.00 90.19 110 ILE A CA 1
ATOM 860 C C . ILE A 1 110 ? -15.417 -8.526 29.984 1.00 90.19 110 ILE A C 1
ATOM 862 O O . ILE A 1 110 ? -15.288 -8.241 28.802 1.00 90.19 110 ILE A O 1
ATOM 866 N N . GLU A 1 111 ? -16.187 -9.535 30.385 1.00 92.50 111 GLU A N 1
ATOM 867 C CA . GLU A 1 111 ? -16.899 -10.432 29.468 1.00 92.50 111 GLU A CA 1
ATOM 868 C C . GLU A 1 111 ? -17.806 -9.659 28.495 1.00 92.50 111 GLU A C 1
ATOM 870 O O . GLU A 1 111 ? -17.757 -9.86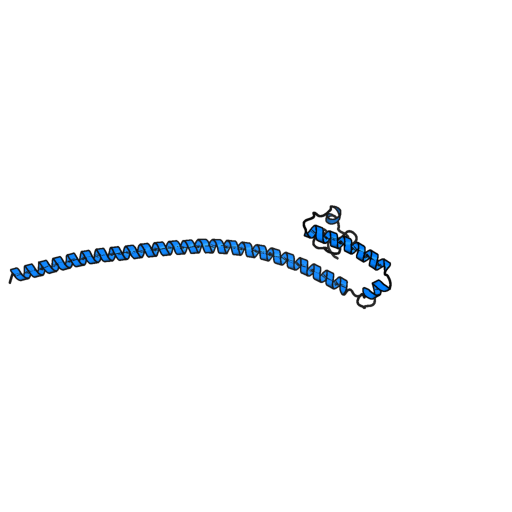5 27.284 1.00 92.50 111 GLU A O 1
ATOM 875 N N . ARG A 1 112 ? -18.599 -8.703 29.003 1.00 93.31 112 ARG A N 1
ATOM 876 C CA . ARG A 1 112 ? -19.452 -7.854 28.155 1.00 93.31 112 ARG A CA 1
ATOM 877 C C . ARG A 1 112 ? -18.647 -7.011 27.167 1.00 93.31 112 ARG A C 1
ATOM 879 O O . ARG A 1 112 ? -19.098 -6.822 26.038 1.00 93.31 112 ARG A O 1
ATOM 886 N N . ILE A 1 113 ? -17.498 -6.488 27.593 1.00 89.94 113 ILE A N 1
ATOM 887 C CA . ILE A 1 113 ? -16.608 -5.701 26.735 1.00 89.94 113 ILE A CA 1
ATOM 888 C C . ILE A 1 113 ? -16.018 -6.592 25.641 1.00 89.94 113 ILE A C 1
ATOM 890 O O . ILE A 1 113 ? -16.114 -6.240 24.469 1.00 89.94 113 ILE A O 1
ATOM 894 N N . GLU A 1 114 ? -15.466 -7.749 25.996 1.00 90.62 114 GLU A N 1
ATOM 895 C CA . GLU A 1 114 ? -14.811 -8.632 25.032 1.00 90.62 114 GLU A CA 1
ATOM 896 C C . GLU A 1 114 ? -15.793 -9.261 24.046 1.00 90.62 114 GLU A C 1
ATOM 898 O O . GLU A 1 114 ? -15.495 -9.287 22.857 1.00 90.62 114 GLU A O 1
ATOM 903 N N . ARG A 1 115 ? -17.012 -9.617 24.472 1.00 94.44 115 ARG A N 1
ATOM 904 C CA . ARG A 1 115 ? -18.068 -10.059 23.547 1.00 94.44 115 ARG A CA 1
ATOM 905 C C . ARG A 1 115 ? -18.432 -8.980 22.524 1.00 94.44 115 ARG A C 1
ATOM 907 O O . ARG A 1 115 ? -18.593 -9.271 21.343 1.00 94.44 115 ARG A O 1
ATOM 914 N N . LYS A 1 116 ? -18.551 -7.717 22.957 1.00 93.50 116 LYS A N 1
ATOM 915 C CA . LYS A 1 116 ? -18.785 -6.596 22.029 1.00 93.50 116 LYS A CA 1
ATOM 916 C C . LYS A 1 116 ? -17.616 -6.448 21.052 1.00 93.50 116 LYS A C 1
ATOM 918 O O . LYS A 1 116 ? -17.833 -6.227 19.865 1.00 93.50 116 LYS A O 1
ATOM 923 N N . ARG A 1 117 ? -16.382 -6.560 21.543 1.00 92.06 117 ARG A N 1
ATOM 924 C CA . ARG A 1 117 ? -15.184 -6.453 20.705 1.00 92.06 117 ARG A CA 1
ATOM 925 C C . ARG A 1 117 ? -15.050 -7.600 19.719 1.00 92.06 117 ARG A C 1
ATOM 927 O O . ARG A 1 117 ? -14.613 -7.373 18.605 1.00 92.06 117 ARG A O 1
ATOM 934 N N . GLU A 1 118 ? -15.437 -8.808 20.102 1.00 95.06 118 GLU A N 1
ATOM 935 C CA . GLU A 1 118 ? -15.453 -9.967 19.215 1.00 95.06 118 GLU A CA 1
ATOM 936 C C . GLU A 1 118 ? -16.362 -9.727 18.007 1.00 95.06 118 GLU A C 1
ATOM 938 O O . GLU A 1 118 ? -15.914 -9.869 16.873 1.00 95.06 118 GLU A O 1
ATOM 943 N N . GLN A 1 119 ? -17.585 -9.241 18.239 1.00 95.69 119 GLN A N 1
ATOM 944 C CA . GLN A 1 119 ? -18.507 -8.849 17.167 1.00 95.69 119 GLN A CA 1
ATOM 945 C C . GLN A 1 119 ? -17.924 -7.735 16.290 1.00 95.69 119 GLN A C 1
ATOM 947 O O . GLN A 1 119 ? -17.991 -7.798 15.065 1.00 95.69 119 GLN A O 1
ATOM 952 N N . GLN A 1 120 ? -17.302 -6.729 16.909 1.00 94.56 120 GLN A N 1
ATOM 953 C CA . GLN A 1 120 ? -16.648 -5.641 16.184 1.00 94.56 120 GLN A CA 1
ATOM 954 C C . GLN A 1 120 ? -15.476 -6.135 15.328 1.00 94.56 120 GLN A C 1
ATOM 956 O O . GLN A 1 120 ? -15.365 -5.726 14.178 1.00 94.56 120 GLN A O 1
ATOM 961 N N . ARG A 1 121 ? -14.639 -7.044 15.840 1.00 94.38 121 ARG A N 1
ATOM 962 C CA . ARG A 1 121 ? -13.532 -7.649 15.088 1.00 94.38 121 ARG A CA 1
ATOM 963 C C . ARG A 1 121 ? -14.031 -8.497 13.926 1.00 94.38 121 ARG A C 1
ATOM 965 O O . ARG A 1 121 ? -13.484 -8.374 12.836 1.00 94.38 121 ARG A O 1
ATOM 972 N N . ALA A 1 122 ? -15.073 -9.303 14.128 1.00 96.25 122 ALA A N 1
ATOM 973 C CA . ALA A 1 122 ? -15.704 -10.053 13.043 1.00 96.25 122 ALA A CA 1
ATOM 974 C C . ALA A 1 122 ? -16.182 -9.105 11.930 1.00 96.25 122 ALA A C 1
ATOM 976 O O . ALA A 1 122 ? -15.819 -9.284 10.770 1.00 96.25 122 ALA A O 1
ATOM 977 N N . ARG A 1 123 ? -16.864 -8.013 12.302 1.00 96.25 123 ARG A N 1
ATOM 978 C CA . ARG A 1 123 ? -17.290 -6.983 11.349 1.00 96.25 123 ARG A CA 1
ATOM 979 C C . ARG A 1 123 ? -16.116 -6.313 10.621 1.00 96.25 123 ARG A C 1
ATOM 981 O O . ARG A 1 123 ? -16.196 -6.066 9.424 1.00 96.25 123 ARG A O 1
ATOM 988 N N . CYS A 1 124 ? -15.001 -6.063 11.308 1.00 94.12 124 CYS A N 1
ATOM 989 C CA . CYS A 1 124 ? -13.785 -5.538 10.678 1.00 94.12 124 CYS A CA 1
ATOM 990 C C . CYS A 1 124 ? -13.234 -6.475 9.595 1.00 94.12 124 CYS A C 1
ATOM 992 O O . CYS A 1 124 ? -12.805 -5.998 8.546 1.00 94.12 124 CYS A O 1
ATOM 994 N N . PHE A 1 125 ? -13.260 -7.792 9.828 1.00 95.12 125 PHE A N 1
ATOM 995 C CA . PHE A 1 125 ? -12.838 -8.775 8.828 1.00 95.12 125 PHE A CA 1
ATOM 996 C C . PHE A 1 125 ? -13.745 -8.769 7.599 1.00 95.12 125 PHE A C 1
ATOM 998 O O . PHE A 1 125 ? -13.237 -8.805 6.484 1.00 95.12 125 PHE A O 1
ATOM 1005 N N . GLU A 1 126 ? -15.061 -8.671 7.781 1.00 96.25 126 GLU A N 1
ATOM 1006 C CA . GLU A 1 126 ? -16.008 -8.569 6.664 1.00 96.25 126 GLU A CA 1
ATOM 1007 C C . GLU A 1 126 ? -15.735 -7.330 5.801 1.00 96.25 126 GLU A C 1
ATOM 1009 O O . GLU A 1 126 ? -15.684 -7.425 4.576 1.00 96.25 126 GLU A O 1
ATOM 1014 N N . ILE A 1 127 ? -15.519 -6.171 6.433 1.00 95.31 127 ILE A N 1
ATOM 1015 C CA . ILE A 1 127 ? -15.211 -4.913 5.734 1.00 95.31 127 ILE A CA 1
ATOM 1016 C C . ILE A 1 127 ? -13.889 -5.039 4.974 1.00 95.31 127 ILE A C 1
ATOM 1018 O O . ILE A 1 127 ? -13.814 -4.681 3.801 1.00 95.31 127 ILE A O 1
ATOM 1022 N N . ALA A 1 128 ? -12.859 -5.604 5.608 1.00 90.94 128 ALA A N 1
ATOM 1023 C CA . ALA A 1 128 ? -11.568 -5.835 4.964 1.00 90.94 128 ALA A CA 1
ATOM 1024 C C . ALA A 1 128 ? -11.660 -6.804 3.769 1.00 90.94 128 ALA A C 1
ATOM 1026 O O . ALA A 1 128 ? -10.865 -6.702 2.839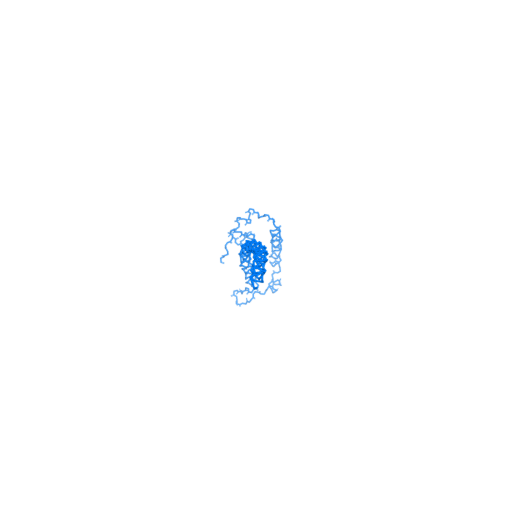 1.00 90.94 128 ALA A O 1
ATOM 1027 N N . GLN A 1 129 ? -12.638 -7.714 3.768 1.00 94.62 129 GLN A N 1
ATOM 1028 C CA . GLN A 1 129 ? -12.935 -8.615 2.648 1.00 94.62 129 GLN A CA 1
ATOM 1029 C C . GLN A 1 129 ? -13.819 -7.975 1.562 1.00 94.62 129 GLN A C 1
ATOM 1031 O O . GLN A 1 129 ? -14.095 -8.616 0.550 1.00 94.62 129 GLN A O 1
ATOM 1036 N N . GLY A 1 130 ? -14.245 -6.721 1.739 1.00 93.75 130 GLY A N 1
ATOM 1037 C CA . GLY A 1 130 ? -15.018 -5.966 0.752 1.00 93.75 130 GLY A CA 1
ATOM 1038 C C . GLY A 1 130 ? -16.516 -5.872 1.038 1.00 93.75 130 GLY A C 1
ATOM 1039 O O . GLY A 1 130 ? -17.260 -5.409 0.174 1.00 93.75 130 GLY A O 1
ATOM 1040 N N . SER A 1 131 ? -16.987 -6.272 2.226 1.00 96.81 131 SER A N 1
ATOM 1041 C CA . SER A 1 131 ? -18.364 -5.962 2.628 1.00 96.81 131 SER A CA 1
ATOM 1042 C C . SER A 1 131 ? -18.572 -4.443 2.626 1.00 96.81 131 SER A C 1
ATOM 1044 O O . SER A 1 131 ? -17.785 -3.727 3.251 1.00 96.81 131 SER A O 1
ATOM 1046 N N . PRO A 1 132 ? -19.664 -3.931 2.027 1.00 96.19 132 PRO A N 1
ATOM 1047 C CA . PRO A 1 132 ? -19.995 -2.518 2.129 1.00 96.19 132 PRO A CA 1
ATOM 1048 C C . PRO A 1 132 ? -20.299 -2.138 3.581 1.00 96.19 132 PRO A C 1
ATOM 1050 O O . PRO A 1 132 ? -20.750 -2.971 4.382 1.00 96.19 132 PRO A O 1
ATOM 1053 N N . LEU A 1 133 ? -20.063 -0.864 3.900 1.00 96.12 133 LEU A N 1
ATOM 1054 C CA . LEU A 1 133 ? -20.456 -0.278 5.176 1.00 96.12 133 LEU A CA 1
ATOM 1055 C C . LEU A 1 133 ? -21.977 -0.147 5.255 1.00 96.12 133 LEU A C 1
ATOM 1057 O O . LEU A 1 133 ? -22.652 0.162 4.273 1.00 96.12 133 LEU A O 1
ATOM 1061 N N . THR A 1 134 ? -22.503 -0.377 6.449 1.00 95.38 134 THR A N 1
ATOM 1062 C CA . THR A 1 134 ? -23.904 -0.127 6.783 1.00 95.38 134 THR A CA 1
ATOM 1063 C C . THR A 1 134 ? -24.165 1.372 6.929 1.00 95.38 134 THR A C 1
ATOM 1065 O O . THR A 1 134 ? -23.252 2.167 7.157 1.00 95.38 134 THR A O 1
ATOM 1068 N N . GLU A 1 135 ? -25.433 1.771 6.848 1.00 94.62 135 GLU A N 1
ATOM 1069 C CA . GLU A 1 135 ? -25.836 3.167 7.046 1.00 94.62 135 GLU A CA 1
ATOM 1070 C C . GLU A 1 135 ? -25.478 3.685 8.452 1.00 94.62 135 GLU A C 1
ATOM 1072 O O . GLU A 1 135 ? -25.096 4.844 8.614 1.00 94.62 135 GLU A O 1
ATOM 1077 N N . GLU A 1 136 ? -25.527 2.822 9.470 1.00 93.06 136 GLU A N 1
ATOM 1078 C CA . GLU A 1 136 ? -25.113 3.171 10.833 1.00 93.06 136 GLU A CA 1
ATOM 1079 C C . GLU A 1 136 ? -23.608 3.445 10.928 1.00 93.06 136 GLU A C 1
ATOM 1081 O O . GLU A 1 136 ? -23.207 4.429 11.547 1.00 93.06 136 GLU A O 1
ATOM 1086 N N . GLU A 1 137 ? -22.780 2.612 10.293 1.00 94.75 137 GLU A N 1
ATOM 1087 C CA . GLU A 1 137 ? -21.319 2.774 10.246 1.00 94.75 137 GLU A CA 1
ATOM 1088 C C . GLU A 1 137 ? -20.919 4.052 9.502 1.00 94.75 137 GLU A C 1
ATOM 1090 O O . GLU A 1 137 ? -20.050 4.798 9.958 1.00 94.75 137 GLU A O 1
ATOM 1095 N N . LEU A 1 138 ? -21.603 4.351 8.395 1.00 94.50 138 LEU A N 1
ATOM 1096 C CA . LEU A 1 138 ? -21.416 5.596 7.656 1.00 94.50 138 LEU A CA 1
ATOM 1097 C C . LEU A 1 138 ? -21.793 6.808 8.515 1.00 94.50 138 LEU A C 1
ATOM 1099 O O . LEU A 1 138 ? -21.044 7.774 8.564 1.00 94.50 138 LEU A O 1
ATOM 1103 N N . ASN A 1 139 ? -22.911 6.765 9.236 1.00 94.75 139 ASN A N 1
ATOM 1104 C CA . ASN A 1 139 ? -23.399 7.902 10.021 1.00 94.75 139 ASN A CA 1
ATOM 1105 C C . ASN A 1 139 ? -22.797 7.999 11.440 1.00 94.75 139 ASN A C 1
ATOM 1107 O O . ASN A 1 139 ? -23.136 8.915 12.200 1.00 94.75 139 ASN A O 1
ATOM 1111 N N . ALA A 1 140 ? -21.907 7.082 11.827 1.00 93.44 140 ALA A N 1
ATOM 1112 C CA . ALA A 1 140 ? -21.309 7.058 13.156 1.00 93.44 140 ALA A CA 1
ATOM 1113 C C . ALA A 1 140 ? -20.331 8.229 13.360 1.00 93.44 140 ALA A C 1
ATOM 1115 O O . ALA A 1 140 ? -19.243 8.275 12.791 1.00 93.44 140 ALA A O 1
ATOM 1116 N N . THR A 1 141 ? -20.698 9.156 14.249 1.00 92.38 141 THR A N 1
ATOM 1117 C CA . THR A 1 141 ? -19.879 10.335 14.608 1.00 92.38 141 THR A CA 1
ATOM 1118 C C . THR A 1 141 ? -19.467 10.346 16.078 1.00 92.38 141 THR A C 1
ATOM 1120 O O . THR A 1 141 ? -18.580 11.096 16.482 1.00 92.38 141 THR A O 1
ATOM 1123 N N . LYS A 1 142 ? -20.092 9.506 16.913 1.00 90.88 142 LYS A N 1
ATOM 1124 C CA . LYS A 1 142 ? -19.825 9.429 18.355 1.00 90.88 142 LYS A CA 1
ATOM 1125 C C . LYS A 1 142 ? -19.091 8.147 18.712 1.00 90.88 142 LYS A C 1
ATOM 1127 O O . LYS A 1 142 ? -19.408 7.074 18.210 1.00 90.88 142 LYS A O 1
ATOM 1132 N N . LYS A 1 143 ? -18.225 8.217 19.727 1.00 88.12 143 LYS A N 1
ATOM 1133 C CA . LYS A 1 143 ? -17.478 7.058 20.250 1.00 88.12 143 LYS A CA 1
ATOM 1134 C C . LYS A 1 143 ? -18.359 5.872 20.682 1.00 88.12 143 LYS A C 1
ATOM 1136 O O . LYS A 1 143 ? -17.900 4.736 20.715 1.00 88.12 143 LYS A O 1
ATOM 1141 N N . SER A 1 144 ? -19.616 6.115 21.049 1.00 89.94 144 SER A N 1
ATOM 1142 C CA . SER A 1 144 ? -20.565 5.055 21.408 1.00 89.94 144 SER A CA 1
ATOM 1143 C C . SER A 1 144 ? -21.124 4.290 20.205 1.00 89.94 144 SER A C 1
ATOM 1145 O O . SER A 1 144 ? -21.565 3.157 20.391 1.00 89.94 144 SER A O 1
ATOM 1147 N N . GLN A 1 145 ? -21.110 4.900 19.017 1.00 91.69 145 GLN A N 1
ATOM 1148 C CA . GLN A 1 145 ? -21.691 4.378 17.775 1.00 91.69 145 GLN A CA 1
ATOM 1149 C C . GLN A 1 145 ? -20.667 3.623 16.922 1.00 91.69 145 GLN A C 1
ATOM 1151 O O . GLN A 1 145 ? -21.039 2.764 16.138 1.00 91.69 145 GLN A O 1
ATOM 1156 N N . ILE A 1 146 ? -19.380 3.922 17.094 1.00 93.06 146 ILE A N 1
ATOM 1157 C CA . ILE A 1 146 ? -18.322 3.387 16.238 1.00 93.06 146 ILE A CA 1
ATOM 1158 C C . ILE A 1 146 ? -17.946 1.933 16.531 1.00 93.06 146 ILE A C 1
ATOM 1160 O O . ILE A 1 146 ? -18.033 1.430 17.663 1.00 93.06 146 ILE A O 1
ATOM 1164 N N . ASN A 1 147 ? -17.363 1.303 15.516 1.00 93.38 147 ASN A N 1
ATOM 1165 C CA . ASN A 1 147 ? -16.489 0.158 15.693 1.00 93.38 147 ASN A CA 1
ATOM 1166 C C . ASN A 1 147 ? -15.109 0.627 16.188 1.00 93.38 147 ASN A C 1
ATOM 1168 O O . ASN A 1 147 ? -14.353 1.263 15.455 1.00 93.38 147 ASN A O 1
ATOM 1172 N N . ALA A 1 148 ? -14.774 0.319 17.442 1.00 89.31 148 ALA A N 1
ATOM 1173 C CA . ALA A 1 148 ? -13.536 0.790 18.060 1.00 89.31 148 ALA A CA 1
ATOM 1174 C C . ALA A 1 148 ? -12.317 -0.096 17.752 1.00 89.31 148 ALA A C 1
ATOM 1176 O O . ALA A 1 148 ? -11.209 0.255 18.169 1.00 89.31 148 ALA A O 1
ATOM 1177 N N . GLU A 1 149 ? -12.508 -1.240 17.092 1.00 88.62 149 GLU A N 1
ATOM 1178 C CA . GLU A 1 149 ? -11.448 -2.209 16.798 1.00 88.62 149 GLU A CA 1
ATOM 1179 C C . GLU A 1 149 ? -10.763 -1.924 15.450 1.00 88.62 149 GLU A C 1
ATOM 1181 O O . GLU A 1 149 ? -9.580 -2.214 15.321 1.00 88.62 149 GLU A O 1
ATOM 1186 N N . CYS A 1 150 ? -11.447 -1.288 14.492 1.00 88.31 150 CYS A N 1
ATOM 1187 C CA . CYS A 1 150 ? -10.883 -0.913 13.187 1.00 88.31 150 CYS A CA 1
ATOM 1188 C C . CYS A 1 150 ? -11.356 0.476 12.732 1.00 88.31 150 CYS A C 1
ATOM 1190 O O . CYS A 1 150 ? -12.080 0.640 11.746 1.00 88.31 150 CYS A O 1
ATOM 1192 N N . THR A 1 151 ? -10.957 1.506 13.481 1.00 86.19 151 THR A N 1
ATOM 1193 C CA . THR A 1 151 ? -11.504 2.859 13.326 1.00 86.19 151 THR A CA 1
ATOM 1194 C C . THR A 1 151 ? -11.345 3.440 11.926 1.00 86.19 151 THR A C 1
ATOM 1196 O O . THR A 1 151 ? -12.286 4.056 11.434 1.00 86.19 151 THR A O 1
ATOM 1199 N N . ASN A 1 152 ? -10.212 3.165 11.279 1.00 85.56 152 ASN A N 1
ATOM 1200 C CA . ASN A 1 152 ? -9.847 3.713 9.974 1.00 85.56 152 ASN A CA 1
ATOM 1201 C C . ASN A 1 152 ? -10.658 3.167 8.792 1.00 85.56 152 ASN A C 1
ATOM 1203 O O . ASN A 1 152 ? -10.699 3.815 7.749 1.00 85.56 152 ASN A O 1
ATOM 1207 N N . ILE A 1 153 ? -11.275 1.989 8.930 1.00 89.00 153 ILE A N 1
ATOM 1208 C CA . ILE A 1 153 ? -12.026 1.343 7.837 1.00 89.00 153 ILE A CA 1
ATOM 1209 C C . ILE A 1 153 ? -13.527 1.272 8.109 1.00 89.00 153 ILE A C 1
ATOM 1211 O O . ILE A 1 153 ? -14.310 1.274 7.167 1.00 89.00 153 ILE A O 1
ATOM 1215 N N . ALA A 1 154 ? -13.938 1.228 9.378 1.00 92.69 154 ALA A N 1
ATOM 1216 C CA . ALA A 1 154 ? -15.341 1.060 9.739 1.00 92.69 154 ALA A CA 1
ATOM 1217 C C . ALA A 1 154 ? -16.073 2.374 10.045 1.00 92.69 154 ALA A C 1
ATOM 1219 O O . ALA A 1 154 ? -17.297 2.367 10.085 1.00 92.69 154 ALA A O 1
ATOM 1220 N N . ASN A 1 155 ? -15.366 3.489 10.286 1.00 92.88 155 ASN A N 1
ATOM 1221 C CA . ASN A 1 155 ? -16.003 4.740 10.728 1.00 92.88 155 ASN A CA 1
ATOM 1222 C C . ASN A 1 155 ? -15.476 5.959 9.951 1.00 92.88 155 ASN A C 1
ATOM 1224 O O . ASN A 1 155 ? -14.708 6.755 10.496 1.00 92.88 155 ASN A O 1
ATOM 1228 N N . PRO A 1 156 ? -15.886 6.142 8.687 1.00 91.19 156 PRO A N 1
ATOM 1229 C CA . PRO A 1 156 ? -15.364 7.217 7.841 1.00 91.19 156 PRO A CA 1
ATOM 1230 C C . PRO A 1 156 ? -15.656 8.628 8.375 1.00 91.19 156 PRO A C 1
ATOM 1232 O O . PRO A 1 156 ? -14.904 9.552 8.082 1.00 91.19 156 PRO A O 1
ATOM 1235 N N . ASN A 1 157 ? -16.713 8.799 9.176 1.00 91.31 157 ASN A N 1
ATOM 1236 C CA . ASN A 1 157 ? -17.150 10.098 9.699 1.00 91.31 157 ASN A CA 1
ATOM 1237 C C . ASN A 1 157 ? -16.792 10.337 11.179 1.00 91.31 157 ASN A C 1
ATOM 1239 O O . ASN A 1 157 ? -17.210 11.338 11.766 1.00 91.31 157 ASN A O 1
ATOM 1243 N N . TYR A 1 158 ? -16.020 9.443 11.805 1.00 90.06 158 TYR A N 1
ATOM 1244 C CA . TYR A 1 158 ? -15.595 9.615 13.192 1.00 90.06 158 TYR A CA 1
ATOM 1245 C C . TYR A 1 158 ? -14.236 10.307 13.279 1.00 90.06 158 TYR A C 1
ATOM 1247 O O . TYR A 1 158 ? -13.240 9.806 12.766 1.00 90.06 158 TYR A O 1
ATOM 1255 N N . ILE A 1 159 ? -14.186 11.419 14.013 1.00 84.00 159 ILE A N 1
ATOM 1256 C CA . ILE A 1 159 ? -12.946 12.137 14.315 1.00 84.00 159 ILE A CA 1
ATOM 1257 C C . ILE A 1 159 ? -12.597 11.884 15.792 1.00 84.00 159 ILE A C 1
ATOM 1259 O O . ILE A 1 159 ? -13.369 12.283 16.673 1.00 84.00 159 ILE A O 1
ATOM 1263 N N . PRO A 1 160 ? -11.477 11.196 16.094 1.00 77.75 160 PRO A N 1
ATOM 1264 C CA . PRO A 1 160 ? -10.984 11.053 17.461 1.00 77.75 160 PRO A CA 1
ATOM 1265 C C . PRO A 1 160 ? -10.690 12.425 18.086 1.00 77.75 160 PRO A C 1
ATOM 1267 O O . PRO A 1 160 ? -10.177 13.314 17.411 1.00 77.75 160 PRO A O 1
ATOM 1270 N N . TYR A 1 161 ? -11.025 12.580 19.367 1.00 67.62 161 TYR A N 1
ATOM 1271 C CA . TYR A 1 161 ? -10.767 13.777 20.176 1.00 67.62 161 TYR A CA 1
ATOM 1272 C C . TYR A 1 161 ? -9.583 13.570 21.118 1.00 67.62 161 TYR A C 1
ATOM 1274 O O . TYR A 1 161 ? -9.364 12.403 21.529 1.00 67.62 161 TYR A O 1
#

pLDDT: mean 86.21, std 6.81, range [58.72, 96.81]

Foldseek 3Di:
DVVVVVVVVVVVVVVVVVVVVVVVVVVVVVVVVVVVVVVVVVVVVVVVVVVVVVVVVVVVVVVVVVVVVVVVVVLVVVLVVLVVCVQQPADPVRHGDDVVVCCVVPVVVVVVVVVVLVVLVVVVVCQVVPDDADPQQAPDADPVSHSPNRCPRRHPNYDDD

Sequence (161 aa):
MFSQIKLILFFMMLSGAAGGIWYVQHLKSENEILTLNNAKLESAVDEQKALIEQQLADIEQIQEINKSLNENNVKLTADLNLANEKFNKVNASGERRDIGNLAVSKPRSIERIERKREQQRARCFEIAQGSPLTEEELNATKKSQINAECTNIANPNYIPY

Radius of gyration: 42.4 Å; chains: 1; bounding box: 89×25×120 Å